Protein AF-A0A7C1NXL4-F1 (afdb_monomer_lite)

Radius of gyration: 17.6 Å; chains: 1; bounding box: 40×22×50 Å

pLDDT: mean 78.68, std 6.08, range [51.03, 86.81]

Organism: Thermofilum pendens (NCBI:txid2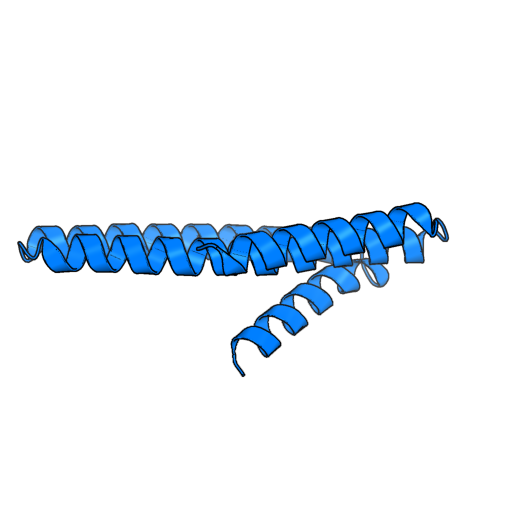269)

Foldseek 3Di:
DVLVVLLVVLLVQLLVCLVPVVSVVVVVVVLVVVVVVLVVVLVVQLVVCVVVVPPVSNVVSVVVVVLVVLSSVLSNLSNNLSNVVSVCVNVVNDDPVSVVVSVVVNVVSVVVNVVD

Secondary structure (DSSP, 8-state):
-HHHHHHHHHHHHHHHHHH-THHHHHHHHHHHHHHHHHHHHHHHHHHHHHHTT-HHHHHHHHHHHHHHHHHHHHHHHHHHHHHHHHHHHHTT---HHHHHHHHHHHHHHHHHHHT-

Sequence (116 aa):
MEEVVWVVLYALLGLAAFFAPWYVHYAKELLDVLDALSYALLLLNIFACVLSLETAGITEAIDTFLEDSFNGLAYYSIYLICANISRYLRLGRISLRKILAYFMLLYLVLLLRMYW

Structure (mmCIF, N/CA/C/O backbone):
data_AF-A0A7C1NXL4-F1
#
_entry.id   AF-A0A7C1NXL4-F1
#
loop_
_atom_site.group_PDB
_atom_site.id
_atom_site.type_symbol
_atom_site.label_atom_id
_atom_site.label_alt_id
_atom_site.label_comp_id
_atom_site.label_asym_id
_atom_site.label_entity_id
_atom_site.label_seq_id
_atom_site.pdbx_PDB_ins_code
_atom_site.Cartn_x
_atom_site.Cartn_y
_atom_site.Cartn_z
_atom_site.occupancy
_atom_site.B_iso_or_equiv
_atom_site.auth_seq_id
_atom_site.auth_comp_id
_atom_site.auth_asym_id
_atom_site.auth_atom_id
_atom_site.pdbx_PDB_model_num
ATOM 1 N N . MET A 1 1 ? 10.026 -8.906 10.235 1.00 55.66 1 MET A N 1
ATOM 2 C CA . MET A 1 1 ? 9.957 -9.814 9.061 1.00 55.66 1 MET A CA 1
ATOM 3 C C . MET A 1 1 ? 8.727 -9.525 8.216 1.00 55.66 1 MET A C 1
ATOM 5 O O . MET A 1 1 ? 8.869 -9.425 7.008 1.00 55.66 1 MET A O 1
ATOM 9 N N . GLU A 1 2 ? 7.563 -9.334 8.835 1.00 72.81 2 GLU A N 1
ATOM 10 C CA . GLU A 1 2 ? 6.292 -9.053 8.155 1.00 72.81 2 GLU A CA 1
ATOM 11 C C . GLU A 1 2 ? 6.313 -7.785 7.282 1.00 72.81 2 GLU A C 1
ATOM 13 O O . GLU A 1 2 ? 5.950 -7.849 6.112 1.00 72.81 2 GLU A O 1
ATOM 18 N N . GLU A 1 3 ? 6.874 -6.671 7.767 1.00 72.62 3 GLU A N 1
ATOM 19 C CA . GLU A 1 3 ? 7.006 -5.437 6.967 1.00 72.62 3 GLU A CA 1
ATOM 20 C C . GLU A 1 3 ? 7.789 -5.631 5.661 1.00 72.62 3 GLU A C 1
ATOM 22 O O . GLU A 1 3 ? 7.419 -5.112 4.612 1.00 72.62 3 GLU A O 1
ATOM 27 N N . VAL A 1 4 ? 8.873 -6.413 5.705 1.00 77.00 4 VAL A N 1
ATOM 28 C CA . VAL A 1 4 ? 9.705 -6.684 4.524 1.00 77.00 4 VAL A CA 1
ATOM 29 C C . VAL A 1 4 ? 8.909 -7.476 3.488 1.00 77.00 4 VAL A C 1
ATOM 31 O O . VAL A 1 4 ? 9.042 -7.223 2.293 1.00 77.00 4 VAL A O 1
ATOM 34 N N . VAL A 1 5 ? 8.049 -8.398 3.933 1.00 82.06 5 VAL A N 1
ATOM 35 C CA . VAL A 1 5 ? 7.164 -9.164 3.047 1.00 82.06 5 VAL A CA 1
ATOM 36 C C . VAL A 1 5 ? 6.177 -8.235 2.350 1.00 82.06 5 VAL A C 1
ATOM 38 O O . VAL A 1 5 ? 6.042 -8.318 1.131 1.00 82.06 5 VAL A O 1
ATOM 41 N N . TRP A 1 6 ? 5.552 -7.311 3.083 1.00 80.69 6 TRP A N 1
ATOM 42 C CA . TRP A 1 6 ? 4.631 -6.333 2.503 1.00 80.69 6 TRP A CA 1
ATOM 43 C C . TRP A 1 6 ? 5.329 -5.404 1.509 1.00 80.69 6 TRP A C 1
ATOM 45 O O . TRP A 1 6 ? 4.865 -5.260 0.381 1.00 80.69 6 TRP A O 1
ATOM 55 N N . VAL A 1 7 ? 6.500 -4.864 1.850 1.00 80.81 7 VAL A N 1
ATOM 56 C CA . VAL A 1 7 ? 7.303 -4.050 0.921 1.00 80.81 7 VAL A CA 1
ATOM 57 C C . VAL A 1 7 ? 7.601 -4.808 -0.374 1.00 80.81 7 VAL A C 1
ATOM 59 O O . VAL A 1 7 ? 7.411 -4.271 -1.467 1.00 80.81 7 VAL A O 1
ATOM 62 N N . VAL A 1 8 ? 8.045 -6.063 -0.265 1.00 82.50 8 VAL A N 1
ATOM 63 C CA . VAL A 1 8 ? 8.359 -6.903 -1.428 1.00 82.50 8 VAL A CA 1
ATOM 64 C C . VAL A 1 8 ? 7.100 -7.207 -2.241 1.00 82.50 8 VAL A C 1
ATOM 66 O O . VAL A 1 8 ? 7.137 -7.101 -3.465 1.00 82.50 8 VAL A O 1
ATOM 69 N N . LEU A 1 9 ? 5.975 -7.521 -1.594 1.00 85.69 9 LEU A N 1
ATOM 70 C CA . LEU A 1 9 ? 4.696 -7.780 -2.257 1.00 85.69 9 LEU A CA 1
ATOM 71 C C . LEU A 1 9 ? 4.227 -6.562 -3.071 1.00 85.69 9 LEU A C 1
ATOM 73 O O . LEU A 1 9 ? 3.952 -6.688 -4.265 1.00 85.69 9 LEU A O 1
ATOM 77 N N . TYR A 1 10 ? 4.188 -5.375 -2.458 1.00 84.00 10 TYR A N 1
ATOM 78 C CA . TYR A 1 10 ? 3.776 -4.135 -3.124 1.00 84.00 10 TYR A CA 1
ATOM 79 C C . TYR A 1 10 ? 4.738 -3.749 -4.258 1.00 84.00 10 TYR A C 1
ATOM 81 O O . TYR A 1 10 ? 4.297 -3.325 -5.332 1.00 84.00 10 TYR A O 1
ATOM 89 N N . ALA A 1 11 ? 6.045 -3.965 -4.081 1.00 82.94 11 ALA A N 1
ATOM 90 C CA . ALA A 1 11 ? 7.026 -3.771 -5.144 1.00 82.94 11 ALA A CA 1
ATOM 91 C C . ALA A 1 11 ? 6.783 -4.718 -6.332 1.00 82.94 11 ALA A C 1
ATOM 93 O O . ALA A 1 11 ? 6.790 -4.274 -7.482 1.00 82.94 11 ALA A O 1
ATOM 94 N N . LEU A 1 12 ? 6.517 -6.005 -6.078 1.00 84.19 12 LEU A N 1
ATOM 95 C CA . LEU A 1 12 ? 6.207 -6.990 -7.118 1.00 84.19 12 LEU A CA 1
ATOM 96 C C . LEU A 1 12 ? 4.907 -6.652 -7.860 1.00 84.19 12 LEU A C 1
ATOM 98 O O . LEU A 1 12 ? 4.889 -6.706 -9.090 1.00 84.19 12 LEU A O 1
ATOM 102 N N . LEU A 1 13 ? 3.857 -6.232 -7.146 1.00 84.50 13 LEU A N 1
ATOM 103 C CA . LEU A 1 13 ? 2.606 -5.762 -7.753 1.00 84.50 13 LEU A CA 1
ATOM 104 C C . LEU A 1 13 ? 2.843 -4.557 -8.674 1.00 84.50 13 LEU A C 1
ATOM 106 O O . LEU A 1 13 ? 2.300 -4.501 -9.776 1.00 84.50 13 LEU A O 1
ATOM 110 N N . GLY A 1 14 ? 3.706 -3.618 -8.275 1.00 81.88 14 GLY A N 1
ATOM 111 C CA . GLY A 1 14 ? 4.061 -2.476 -9.117 1.00 81.88 14 GLY A CA 1
ATOM 112 C C . GLY A 1 14 ? 4.902 -2.890 -10.330 1.00 81.88 14 GLY A C 1
ATOM 113 O O . GLY A 1 14 ? 4.682 -2.442 -11.458 1.00 81.88 14 GLY A O 1
ATOM 114 N N . LEU A 1 15 ? 5.852 -3.806 -10.146 1.00 82.62 15 LEU A N 1
ATOM 115 C CA . LEU A 1 15 ? 6.673 -4.320 -11.242 1.00 82.62 15 LEU A CA 1
ATOM 116 C C . LEU A 1 15 ? 5.871 -5.172 -12.238 1.00 82.62 15 LEU A C 1
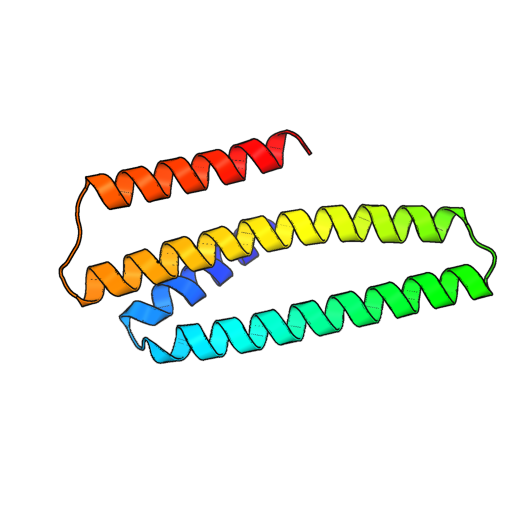ATOM 118 O O . LEU A 1 15 ? 6.245 -5.228 -13.411 1.00 82.62 15 LEU A O 1
ATOM 122 N N . ALA A 1 16 ? 4.736 -5.749 -11.829 1.00 81.31 16 ALA A N 1
ATOM 123 C CA . ALA A 1 16 ? 3.853 -6.522 -12.702 1.00 81.31 16 ALA A CA 1
ATOM 124 C C . ALA A 1 16 ? 3.370 -5.733 -13.938 1.00 81.31 16 ALA A C 1
ATOM 126 O O . ALA A 1 16 ? 3.160 -6.335 -14.995 1.00 81.31 16 ALA A O 1
ATOM 127 N N . ALA A 1 17 ? 3.301 -4.391 -13.868 1.00 71.25 17 ALA A N 1
ATOM 128 C CA . ALA A 1 17 ? 2.976 -3.539 -15.022 1.00 71.25 17 ALA A CA 1
ATOM 129 C C . ALA A 1 17 ? 3.919 -3.731 -16.216 1.00 71.25 17 ALA A C 1
ATOM 131 O O . ALA A 1 17 ? 3.537 -3.492 -17.369 1.00 71.25 17 ALA A O 1
ATOM 132 N N . PHE A 1 18 ? 5.164 -4.133 -15.940 1.00 75.69 18 PHE A N 1
ATOM 133 C CA . PHE A 1 18 ? 6.156 -4.405 -16.969 1.00 75.69 18 PHE A CA 1
ATOM 134 C C . PHE A 1 18 ? 5.646 -5.505 -17.901 1.00 75.69 18 PHE A C 1
ATOM 136 O O . PHE A 1 18 ? 5.599 -5.317 -19.117 1.00 75.69 18 PHE A O 1
ATOM 143 N N . PHE A 1 19 ? 5.175 -6.609 -17.318 1.00 79.06 19 PHE A N 1
ATOM 144 C CA . PHE A 1 19 ? 4.676 -7.771 -18.045 1.00 79.06 19 PHE A CA 1
ATOM 145 C C . PHE A 1 19 ? 3.277 -7.515 -18.616 1.00 79.06 19 PHE A C 1
ATOM 147 O O . PHE A 1 19 ? 3.051 -7.673 -19.816 1.00 79.06 19 PHE A O 1
ATOM 154 N N . ALA A 1 20 ? 2.348 -7.018 -17.799 1.00 80.12 20 ALA A N 1
ATOM 155 C CA . ALA A 1 20 ? 0.987 -6.712 -18.228 1.00 80.12 20 ALA A CA 1
ATOM 156 C C . ALA A 1 20 ? 0.485 -5.434 -17.534 1.00 80.12 20 ALA A C 1
ATOM 158 O O . ALA A 1 20 ? 0.287 -5.428 -16.322 1.00 80.12 20 ALA A O 1
ATOM 159 N N . PRO A 1 21 ? 0.246 -4.339 -18.281 1.00 75.50 21 PRO A N 1
ATOM 160 C CA . PRO A 1 21 ? -0.035 -3.039 -17.679 1.00 75.50 21 PRO A CA 1
ATOM 161 C C . PRO A 1 21 ? -1.440 -2.985 -17.066 1.00 75.50 21 PRO A C 1
ATOM 163 O O . PRO A 1 21 ? -1.676 -2.226 -16.134 1.00 75.50 21 PRO A O 1
ATOM 166 N N . TRP A 1 22 ? -2.351 -3.839 -17.536 1.00 78.81 22 TRP A N 1
ATOM 167 C CA . TRP A 1 22 ? -3.698 -4.008 -16.994 1.00 78.81 22 TRP A CA 1
ATOM 168 C C . TRP A 1 22 ? -3.681 -4.531 -15.552 1.00 78.81 22 TRP A C 1
ATOM 170 O O . TRP A 1 22 ? -4.559 -4.175 -14.775 1.00 78.81 22 TRP A O 1
ATOM 180 N N . TYR A 1 23 ? -2.666 -5.314 -15.158 1.00 76.62 23 TYR A N 1
ATOM 181 C CA . TYR A 1 23 ? -2.576 -5.852 -13.796 1.00 76.62 23 TYR A CA 1
ATOM 182 C C . TYR A 1 23 ? -2.361 -4.783 -12.728 1.00 76.62 23 TYR A C 1
ATOM 184 O O . TYR A 1 23 ? -2.738 -5.009 -11.589 1.00 76.62 23 TYR A O 1
ATOM 192 N N . VAL A 1 24 ? -1.841 -3.606 -13.082 1.00 75.81 24 VAL A N 1
ATOM 193 C CA . VAL A 1 24 ? -1.781 -2.458 -12.158 1.00 75.81 24 VAL A CA 1
ATOM 194 C C . VAL A 1 24 ? -3.183 -1.959 -11.828 1.00 75.81 24 VAL A C 1
ATOM 196 O O . VAL A 1 24 ? -3.466 -1.606 -10.690 1.00 75.81 24 VAL A O 1
ATOM 199 N N . HIS A 1 25 ? -4.090 -1.950 -12.804 1.00 79.25 25 HIS A N 1
ATOM 200 C CA . HIS A 1 25 ? -5.467 -1.534 -12.557 1.00 79.25 25 HIS A CA 1
ATOM 201 C C . HIS A 1 25 ? -6.196 -2.549 -11.674 1.00 79.25 25 HIS A C 1
ATOM 203 O O . HIS A 1 25 ? -6.781 -2.149 -10.676 1.00 79.25 25 HIS A O 1
ATOM 209 N N . TYR A 1 26 ? -6.045 -3.846 -11.953 1.00 80.44 26 TYR A N 1
ATOM 210 C CA . TYR A 1 26 ? -6.602 -4.901 -11.101 1.00 80.44 26 TYR A CA 1
ATOM 211 C C . TYR A 1 26 ? -6.008 -4.914 -9.688 1.00 80.44 26 TYR A C 1
ATOM 213 O O . TYR A 1 26 ? -6.741 -5.056 -8.715 1.00 80.44 26 TYR A O 1
ATOM 221 N N . ALA A 1 27 ? -4.688 -4.748 -9.559 1.00 78.88 27 ALA A N 1
ATOM 222 C CA . ALA A 1 27 ? -4.029 -4.672 -8.258 1.00 78.88 27 ALA A CA 1
ATOM 223 C C . ALA A 1 27 ? -4.523 -3.461 -7.464 1.00 78.88 27 ALA A C 1
ATOM 225 O O . ALA A 1 27 ? -4.796 -3.587 -6.278 1.00 78.88 27 ALA A O 1
ATOM 226 N N . LYS A 1 28 ? -4.693 -2.308 -8.122 1.00 81.44 28 LYS A N 1
ATOM 227 C CA . LYS A 1 28 ? -5.269 -1.123 -7.489 1.00 81.44 28 LYS A CA 1
ATOM 228 C C . LYS A 1 28 ? -6.707 -1.372 -7.027 1.00 81.44 28 LYS A C 1
ATOM 230 O O . LYS A 1 28 ? -7.005 -1.092 -5.879 1.00 81.44 28 LYS A O 1
ATOM 235 N N . GLU A 1 29 ? -7.572 -1.909 -7.885 1.00 84.81 29 GLU A N 1
ATOM 236 C CA . GLU A 1 29 ? -8.966 -2.201 -7.519 1.00 84.81 29 GLU A CA 1
ATOM 2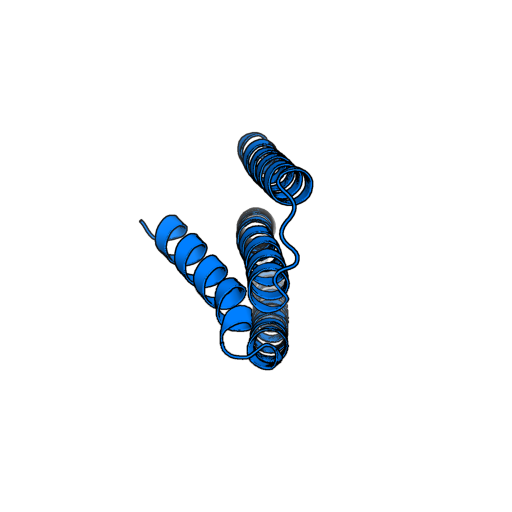37 C C . GLU A 1 29 ? -9.052 -3.158 -6.325 1.00 84.81 29 GLU A C 1
ATOM 239 O O . GLU A 1 29 ? -9.857 -2.948 -5.423 1.00 84.81 29 GLU A O 1
ATOM 244 N N . LEU A 1 30 ? -8.193 -4.181 -6.284 1.00 83.44 30 LEU A N 1
ATOM 245 C CA . LEU A 1 30 ? -8.115 -5.093 -5.147 1.00 83.44 30 LEU A CA 1
ATOM 246 C C . LEU A 1 30 ? -7.687 -4.368 -3.863 1.00 83.44 30 LEU A C 1
ATOM 248 O O . LEU A 1 30 ? -8.290 -4.593 -2.818 1.00 83.44 30 LEU A O 1
ATOM 252 N N . LEU A 1 31 ? -6.669 -3.506 -3.940 1.00 81.94 31 LEU A N 1
ATOM 253 C CA . LEU A 1 31 ? -6.206 -2.705 -2.804 1.00 81.94 31 LEU A CA 1
ATOM 254 C C . LEU A 1 31 ? -7.298 -1.742 -2.312 1.00 81.94 31 LEU A C 1
ATOM 256 O O . LEU A 1 31 ? -7.562 -1.703 -1.117 1.00 81.94 31 LEU A O 1
ATOM 260 N N . ASP A 1 32 ? -8.007 -1.069 -3.222 1.00 82.88 32 ASP A N 1
ATOM 261 C CA . ASP A 1 32 ? -9.119 -0.169 -2.890 1.00 82.88 32 ASP A CA 1
ATOM 262 C C . ASP A 1 32 ? -10.262 -0.928 -2.167 1.00 82.88 32 ASP A C 1
ATOM 264 O O . ASP A 1 32 ? -10.884 -0.405 -1.239 1.00 82.88 32 ASP A O 1
ATOM 268 N N . VAL A 1 33 ? -10.536 -2.183 -2.553 1.00 85.81 33 VAL A N 1
ATOM 269 C CA . VAL A 1 33 ? -11.526 -3.046 -1.876 1.00 85.81 33 VAL A CA 1
ATOM 270 C C . VAL A 1 33 ? -11.055 -3.466 -0.483 1.00 85.81 33 VAL A C 1
ATOM 272 O O . VAL A 1 33 ? -11.859 -3.485 0.452 1.00 85.81 33 VAL A O 1
ATOM 275 N N . LEU A 1 34 ? -9.772 -3.804 -0.329 1.00 82.69 34 LEU A N 1
ATOM 276 C CA . LEU A 1 34 ? -9.194 -4.153 0.971 1.00 82.69 34 LEU A CA 1
ATOM 277 C C . LEU A 1 34 ? -9.218 -2.958 1.932 1.00 82.69 34 LEU A C 1
ATOM 279 O O . LEU A 1 34 ? -9.592 -3.130 3.091 1.00 82.69 34 LEU A O 1
ATOM 283 N N . ASP A 1 35 ? -8.922 -1.751 1.450 1.00 81.75 35 ASP A N 1
ATOM 284 C CA . ASP A 1 35 ? -9.013 -0.518 2.241 1.00 81.75 35 ASP A CA 1
ATOM 285 C C . ASP A 1 35 ? -10.453 -0.246 2.701 1.00 81.75 35 ASP A C 1
ATOM 287 O O . ASP A 1 35 ? -10.698 0.053 3.874 1.00 81.75 35 ASP A O 1
ATOM 291 N N . ALA A 1 36 ? -11.434 -0.414 1.807 1.00 81.31 36 ALA A N 1
ATOM 292 C CA . ALA A 1 36 ? -12.846 -0.258 2.151 1.00 81.31 36 ALA A CA 1
ATOM 293 C C . ALA A 1 36 ? -13.308 -1.274 3.213 1.00 81.31 36 ALA A C 1
ATOM 295 O O . ALA A 1 36 ? -14.074 -0.923 4.115 1.00 81.31 36 ALA A O 1
ATOM 296 N N . LEU A 1 37 ? -12.829 -2.521 3.133 1.00 83.75 37 LEU A N 1
ATOM 297 C CA . LEU A 1 37 ? -13.115 -3.555 4.127 1.00 83.75 37 LEU A CA 1
ATOM 298 C C . LEU A 1 37 ? -12.501 -3.209 5.491 1.00 83.75 37 LEU A C 1
ATOM 300 O O . LEU A 1 37 ? -13.195 -3.300 6.503 1.00 83.75 37 LEU A O 1
ATOM 304 N N . SER A 1 38 ? -11.241 -2.773 5.523 1.00 81.31 38 SER A N 1
ATOM 305 C CA . SER A 1 38 ? -10.556 -2.353 6.754 1.00 81.31 38 SER A CA 1
ATOM 306 C C . SER A 1 38 ? -11.279 -1.191 7.439 1.00 81.31 38 SER A C 1
ATOM 308 O O . SER A 1 38 ? -11.501 -1.224 8.649 1.00 81.31 38 SER A O 1
ATOM 310 N N . TYR A 1 39 ? -11.738 -0.200 6.667 1.00 81.38 39 TYR A N 1
ATOM 311 C CA . TYR A 1 39 ? -12.539 0.908 7.193 1.00 81.38 39 TYR A CA 1
ATOM 312 C C . TYR A 1 39 ? -13.882 0.440 7.777 1.00 81.38 39 TYR A C 1
ATOM 314 O O . TYR A 1 39 ? -14.289 0.879 8.855 1.00 81.38 39 TYR A O 1
ATOM 322 N N . ALA A 1 40 ? -14.568 -0.489 7.103 1.00 83.81 40 ALA A N 1
ATOM 323 C CA . ALA A 1 40 ? -15.815 -1.058 7.607 1.00 83.81 40 ALA A CA 1
ATOM 324 C C . ALA A 1 40 ? -15.610 -1.832 8.923 1.00 83.81 40 ALA A C 1
ATOM 326 O O . ALA A 1 40 ? -16.426 -1.713 9.839 1.00 83.81 40 ALA A O 1
ATOM 327 N N . LEU A 1 41 ? -14.512 -2.587 9.039 1.00 85.06 41 LEU A N 1
ATOM 328 C CA . LEU A 1 41 ? -14.152 -3.310 10.261 1.00 85.06 41 LEU A CA 1
ATOM 329 C C . LEU A 1 41 ? -13.826 -2.360 11.418 1.00 85.06 41 LEU A C 1
ATOM 331 O O . LEU A 1 41 ? -14.283 -2.604 12.534 1.00 85.06 41 LEU A O 1
ATOM 335 N N . LEU A 1 42 ? -13.115 -1.256 11.160 1.00 83.56 42 LEU A N 1
ATOM 336 C CA . LEU A 1 42 ? -12.871 -0.217 12.164 1.00 83.56 42 LEU A CA 1
ATOM 337 C C . LEU A 1 42 ? -14.183 0.352 12.706 1.00 83.56 42 LEU A C 1
ATOM 339 O O . LEU A 1 42 ? -14.371 0.416 13.919 1.00 83.56 42 LEU A O 1
ATOM 343 N N . LEU A 1 43 ? -15.099 0.753 11.818 1.00 84.50 43 LEU A N 1
ATOM 344 C CA . LEU A 1 43 ? -16.399 1.293 12.222 1.00 84.50 43 LEU A CA 1
ATOM 345 C C . LEU A 1 43 ? -17.181 0.295 13.079 1.00 84.50 43 LEU A C 1
ATOM 347 O O . LEU A 1 43 ? -17.810 0.686 14.061 1.00 84.50 43 LEU A O 1
ATOM 351 N N . LEU A 1 44 ? -17.116 -0.991 12.730 1.00 86.81 44 LEU A N 1
ATOM 352 C CA . LEU A 1 44 ? -17.760 -2.057 13.487 1.00 86.81 44 LEU A CA 1
ATOM 353 C C . LEU A 1 44 ? -17.114 -2.243 14.868 1.00 86.81 44 LEU A C 1
ATOM 355 O O . LEU A 1 44 ? -17.836 -2.409 15.849 1.00 86.81 44 LEU A O 1
ATOM 359 N N . ASN A 1 45 ? -15.784 -2.151 14.962 1.00 83.19 45 ASN A N 1
ATOM 360 C CA . ASN A 1 45 ? -15.058 -2.222 16.230 1.00 83.19 45 ASN A CA 1
ATOM 361 C C . ASN A 1 45 ? -15.386 -1.024 17.138 1.00 83.19 45 ASN A C 1
ATOM 363 O O . ASN A 1 45 ? -15.774 -1.207 18.287 1.00 83.19 45 ASN A O 1
ATOM 367 N N . ILE A 1 46 ? -15.363 0.199 16.596 1.00 82.94 46 ILE A N 1
ATOM 368 C CA . ILE A 1 46 ? -15.773 1.408 17.328 1.00 82.94 46 ILE A CA 1
ATOM 369 C C . ILE A 1 46 ? -17.218 1.270 17.816 1.00 82.94 46 ILE A C 1
ATOM 371 O O . ILE A 1 46 ? -17.512 1.574 18.969 1.00 82.94 46 ILE A O 1
ATOM 375 N N . PHE A 1 47 ? -18.125 0.779 16.967 1.00 84.31 47 PHE A N 1
ATOM 376 C CA . PHE A 1 47 ? -19.516 0.551 17.353 1.00 84.31 47 PHE A CA 1
ATOM 377 C C . PHE A 1 47 ? -19.642 -0.469 18.495 1.00 84.31 47 PHE A C 1
ATOM 379 O O . PHE A 1 47 ? -20.403 -0.240 19.435 1.00 84.31 47 PHE A O 1
ATOM 386 N N . ALA A 1 48 ? -18.869 -1.558 18.458 1.00 84.69 48 ALA A N 1
ATOM 387 C CA . ALA A 1 48 ? -18.822 -2.539 19.537 1.00 84.69 48 ALA A CA 1
ATOM 388 C C . ALA A 1 48 ? -18.302 -1.928 20.852 1.00 84.69 48 ALA A C 1
ATOM 390 O O . ALA A 1 48 ? -18.939 -2.114 21.888 1.00 84.69 48 ALA A O 1
ATOM 391 N N . CYS A 1 49 ? -17.228 -1.132 20.807 1.00 83.25 49 CYS A N 1
ATOM 392 C CA . CYS A 1 49 ? -16.695 -0.428 21.979 1.00 83.25 49 CYS A CA 1
ATOM 393 C C . CYS A 1 49 ? -17.684 0.602 22.558 1.00 83.25 49 CYS A C 1
ATOM 395 O O . CYS A 1 49 ? -17.782 0.775 23.773 1.00 83.25 49 CYS A O 1
ATOM 397 N N . VAL A 1 50 ? -18.457 1.281 21.702 1.00 83.62 50 VAL A N 1
ATOM 398 C CA . VAL A 1 50 ? -19.524 2.196 22.145 1.00 83.62 50 VAL A CA 1
ATOM 399 C C . VAL A 1 50 ? -20.626 1.428 22.877 1.00 83.62 50 VAL A C 1
ATOM 401 O O . VAL A 1 50 ? -21.104 1.891 23.913 1.00 83.62 50 VAL A O 1
ATOM 404 N N . LEU A 1 51 ? -21.007 0.245 22.382 1.00 86.31 51 LEU A N 1
ATOM 405 C CA . LEU A 1 51 ? -21.983 -0.620 23.052 1.00 86.31 51 LEU A CA 1
ATOM 406 C C . LEU A 1 51 ? -21.465 -1.179 24.386 1.00 86.31 51 LEU A C 1
ATOM 408 O O . LEU A 1 51 ? -22.271 -1.372 25.296 1.00 86.31 51 LEU A O 1
ATOM 412 N N . SER A 1 52 ? -20.154 -1.411 24.526 1.00 85.00 52 SER A N 1
ATOM 413 C CA . SER A 1 52 ? -19.536 -1.858 25.784 1.00 85.00 52 SER A CA 1
ATOM 414 C C . SER A 1 52 ? -19.226 -0.723 26.773 1.00 85.00 52 SER A C 1
ATOM 416 O O . SER A 1 52 ? -18.819 -1.009 27.896 1.00 85.00 52 SER A O 1
ATOM 418 N N . LEU A 1 53 ? -19.469 0.549 26.410 1.00 82.56 53 LEU A N 1
ATOM 419 C CA . LEU A 1 53 ? -19.121 1.752 27.192 1.00 82.56 53 LEU A CA 1
ATOM 420 C C . LEU A 1 53 ? -17.612 1.883 27.495 1.00 82.56 53 LEU A C 1
ATOM 422 O O . LEU A 1 53 ? -17.214 2.590 28.425 1.00 82.56 53 LEU A O 1
ATOM 426 N N . GLU A 1 54 ? -16.756 1.246 26.696 1.00 79.19 54 GLU A N 1
ATOM 427 C CA . GLU A 1 54 ? -15.302 1.234 26.881 1.00 79.19 54 GLU A CA 1
ATOM 428 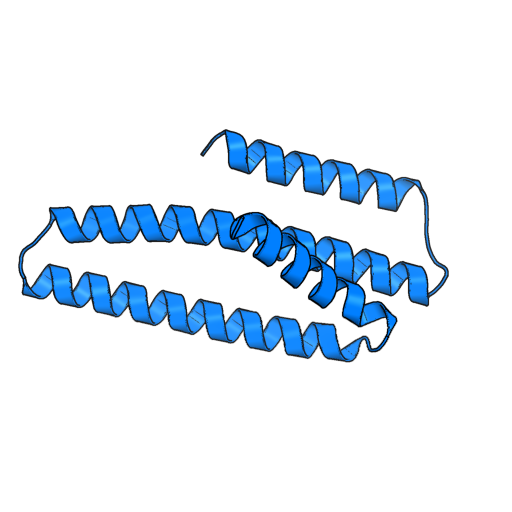C C . GLU A 1 54 ? -14.640 2.356 26.075 1.00 79.19 54 GLU A C 1
ATOM 430 O O . GLU A 1 54 ? -14.139 2.167 24.967 1.00 79.19 54 GLU A O 1
ATOM 435 N N . THR A 1 55 ? -14.605 3.559 26.649 1.00 74.38 55 THR A N 1
ATOM 436 C CA . THR A 1 55 ? -14.019 4.741 25.994 1.00 74.38 55 THR A CA 1
ATOM 437 C C . THR A 1 55 ? -12.523 4.605 25.698 1.00 74.38 55 THR A C 1
ATOM 439 O O . THR A 1 55 ? -12.069 5.129 24.684 1.00 74.38 55 THR A O 1
ATOM 442 N N . ALA A 1 56 ? -11.771 3.870 26.524 1.00 78.69 56 ALA A N 1
ATOM 443 C CA . ALA A 1 56 ? -10.351 3.593 26.288 1.00 78.69 56 ALA A CA 1
ATOM 444 C C . ALA A 1 56 ? -10.117 2.683 25.065 1.00 78.69 56 ALA A C 1
ATOM 446 O O . ALA A 1 56 ? -9.160 2.891 24.320 1.00 78.69 56 ALA A O 1
ATOM 447 N N . GLY A 1 57 ? -11.025 1.732 24.811 1.00 75.88 57 GLY A N 1
ATOM 448 C CA . GLY A 1 57 ? -10.953 0.847 23.644 1.00 75.88 57 GLY A CA 1
ATOM 449 C C . GLY A 1 57 ? -11.207 1.581 22.325 1.00 75.88 57 GLY A C 1
ATOM 450 O O . GLY A 1 57 ? -10.627 1.233 21.302 1.00 75.88 57 GLY A O 1
ATOM 451 N N . ILE A 1 58 ? -12.008 2.655 22.350 1.00 75.81 58 ILE A N 1
ATOM 452 C CA . ILE A 1 58 ? -12.243 3.506 21.173 1.00 75.81 58 ILE A CA 1
ATOM 453 C C . ILE A 1 58 ? -10.961 4.247 20.777 1.00 75.81 58 ILE A C 1
ATOM 455 O O . ILE A 1 58 ? -10.622 4.285 19.598 1.00 75.81 58 ILE A O 1
ATOM 459 N N . THR A 1 59 ? -10.252 4.839 21.743 1.00 80.44 59 THR A N 1
ATOM 460 C CA . THR A 1 59 ? -8.998 5.559 21.470 1.00 80.44 59 THR A CA 1
ATOM 461 C C . THR A 1 59 ? -7.907 4.626 20.959 1.00 80.44 59 THR A C 1
ATOM 463 O O . THR A 1 59 ? -7.286 4.938 19.951 1.00 80.44 59 THR A O 1
ATOM 466 N N . GLU A 1 60 ? -7.745 3.449 21.570 1.00 82.81 60 GLU A N 1
ATOM 467 C CA . GLU A 1 60 ? -6.757 2.455 21.131 1.00 82.81 60 GLU A CA 1
ATOM 468 C C . GLU A 1 60 ? -7.050 1.954 19.708 1.00 82.81 60 GLU A C 1
ATOM 470 O O . GLU A 1 60 ? -6.156 1.926 18.867 1.00 82.81 60 GLU A O 1
ATOM 475 N N . ALA A 1 61 ? -8.318 1.666 19.387 1.00 78.12 61 ALA A N 1
ATOM 476 C CA . ALA A 1 61 ? -8.711 1.261 18.038 1.00 78.12 61 ALA A CA 1
ATOM 477 C C . ALA A 1 61 ? -8.428 2.343 16.979 1.00 78.12 61 ALA A C 1
ATOM 479 O O . ALA A 1 61 ? -8.057 2.017 15.850 1.00 78.12 61 ALA A O 1
ATOM 480 N N . ILE A 1 62 ? -8.606 3.622 17.326 1.00 78.56 62 ILE A N 1
ATOM 481 C CA . ILE A 1 62 ? -8.294 4.745 16.431 1.00 78.56 62 ILE A CA 1
ATOM 482 C C . ILE A 1 62 ? -6.781 4.878 16.239 1.00 78.56 62 ILE A C 1
ATOM 484 O O . ILE A 1 62 ? -6.338 5.017 15.100 1.00 78.56 62 ILE A O 1
ATOM 488 N N . ASP A 1 63 ? -5.998 4.813 17.316 1.00 82.38 63 ASP A N 1
ATOM 489 C CA . ASP A 1 63 ? -4.542 4.964 17.257 1.00 82.38 63 ASP A CA 1
ATOM 490 C C . ASP A 1 63 ? -3.900 3.836 16.437 1.00 82.38 63 ASP A C 1
ATOM 492 O O . ASP A 1 63 ? -3.122 4.110 15.521 1.00 82.38 63 ASP A O 1
ATOM 496 N N . THR A 1 64 ? -4.305 2.580 16.667 1.00 82.75 64 THR A N 1
ATOM 497 C CA . THR A 1 64 ? -3.844 1.435 15.862 1.00 82.75 64 THR A CA 1
ATOM 498 C C . THR A 1 64 ? -4.227 1.592 14.392 1.00 82.75 64 THR A C 1
ATOM 500 O O . THR A 1 64 ? -3.407 1.363 13.507 1.00 82.75 64 THR A O 1
ATOM 503 N N . PHE A 1 65 ? -5.451 2.044 14.102 1.00 80.69 65 PHE A N 1
ATOM 504 C CA . PHE A 1 65 ? -5.875 2.255 12.720 1.00 80.69 65 PHE A CA 1
ATOM 505 C C . PHE A 1 65 ? -5.077 3.354 12.017 1.00 80.69 65 PHE A C 1
ATOM 507 O O . PHE A 1 65 ? -4.780 3.230 10.827 1.00 80.69 65 PHE A O 1
ATOM 514 N N . LEU A 1 66 ? -4.740 4.436 12.722 1.00 79.75 66 LEU A N 1
ATOM 515 C CA . LEU A 1 66 ? -3.899 5.497 12.177 1.00 79.75 66 LEU A CA 1
ATOM 516 C C . LEU A 1 66 ? -2.503 4.963 11.849 1.00 79.75 66 LEU A C 1
ATOM 518 O O . LEU A 1 66 ? -2.032 5.178 10.731 1.00 79.75 66 LEU A O 1
ATOM 522 N N . GLU A 1 67 ? -1.880 4.230 12.771 1.00 82.25 67 GLU A N 1
AT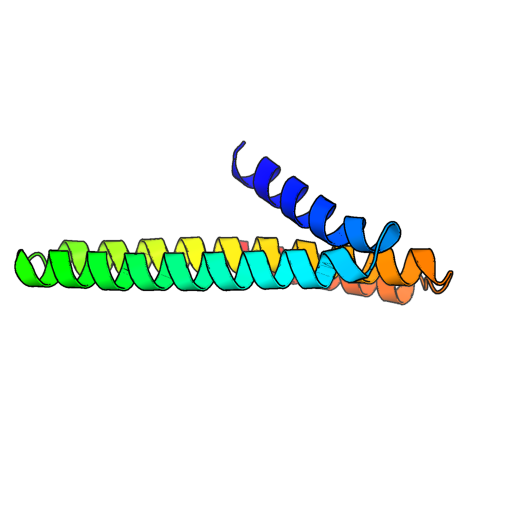OM 523 C CA . GLU A 1 67 ? -0.566 3.611 12.564 1.00 82.25 67 GLU A CA 1
ATOM 524 C C . GLU A 1 67 ? -0.576 2.646 11.363 1.00 82.25 67 GLU A C 1
ATOM 526 O O . GLU A 1 67 ? 0.249 2.765 10.449 1.00 82.25 67 GLU A O 1
ATOM 531 N N . ASP A 1 68 ? -1.568 1.757 11.295 1.00 80.62 68 ASP A N 1
ATOM 532 C CA . ASP A 1 68 ? -1.735 0.811 10.189 1.00 80.62 68 ASP A CA 1
ATOM 533 C C . ASP A 1 68 ? -2.000 1.521 8.855 1.00 80.62 68 ASP A C 1
ATOM 535 O O . ASP A 1 68 ? -1.460 1.126 7.818 1.00 80.62 68 ASP A O 1
ATOM 539 N N . SER A 1 69 ? -2.766 2.615 8.867 1.00 78.00 69 SER A N 1
ATOM 540 C CA . SER A 1 69 ? -3.038 3.428 7.675 1.00 78.00 69 SER A CA 1
ATOM 541 C C . SER A 1 69 ? -1.780 4.124 7.156 1.00 78.00 69 SER A C 1
ATOM 543 O O . SER A 1 69 ? -1.546 4.161 5.944 1.00 78.00 69 SER A O 1
ATOM 545 N N . PHE A 1 70 ? -0.935 4.655 8.046 1.00 80.00 70 PHE A N 1
ATOM 546 C CA . PHE A 1 70 ? 0.350 5.242 7.660 1.00 80.00 70 PHE A CA 1
ATOM 547 C C . PHE A 1 70 ? 1.293 4.189 7.074 1.00 80.00 70 PHE A C 1
ATOM 549 O O . PHE A 1 70 ? 1.918 4.428 6.033 1.00 80.00 70 PHE A O 1
ATOM 556 N N . ASN A 1 71 ? 1.353 3.005 7.688 1.00 81.31 71 ASN A N 1
ATOM 557 C CA . ASN A 1 71 ? 2.120 1.877 7.169 1.00 81.31 71 ASN A CA 1
ATOM 558 C C . ASN A 1 71 ? 1.602 1.438 5.784 1.00 81.31 71 ASN A C 1
ATOM 560 O O . ASN A 1 71 ? 2.391 1.305 4.843 1.00 81.31 71 ASN A O 1
ATOM 564 N N . GLY A 1 72 ? 0.284 1.308 5.615 1.00 79.94 72 GLY A N 1
ATOM 565 C CA . GLY A 1 72 ? -0.360 0.998 4.336 1.00 79.94 72 GLY A CA 1
ATOM 566 C C . GLY A 1 72 ? -0.040 2.021 3.242 1.00 79.94 72 GLY A C 1
ATOM 567 O O . GLY A 1 72 ? 0.351 1.649 2.133 1.00 79.94 72 GLY A O 1
ATOM 568 N N . LEU A 1 73 ? -0.093 3.317 3.563 1.00 80.94 73 LEU A N 1
ATOM 569 C CA . LEU A 1 73 ? 0.251 4.400 2.638 1.00 80.94 73 LEU A CA 1
ATOM 570 C C . LEU A 1 73 ? 1.725 4.358 2.209 1.00 80.94 73 LEU A C 1
ATOM 572 O O . LEU A 1 73 ? 2.046 4.593 1.034 1.00 80.94 73 LEU A O 1
ATOM 576 N N . ALA A 1 74 ? 2.632 4.024 3.130 1.00 80.94 74 ALA A N 1
ATOM 577 C CA . ALA A 1 74 ? 4.040 3.828 2.808 1.00 80.94 74 ALA A CA 1
ATOM 578 C C . ALA A 1 74 ? 4.228 2.663 1.820 1.00 80.94 74 ALA A C 1
ATOM 580 O O . ALA A 1 74 ? 4.903 2.829 0.800 1.00 80.94 74 ALA A O 1
ATOM 581 N N . TYR A 1 75 ? 3.578 1.517 2.050 1.00 82.75 75 TYR A N 1
ATOM 582 C CA . TYR A 1 75 ? 3.642 0.368 1.138 1.00 82.75 75 TYR A CA 1
ATOM 583 C C . TYR A 1 75 ? 3.016 0.666 -0.231 1.00 82.75 75 TYR A C 1
ATOM 585 O O . TYR A 1 75 ? 3.602 0.353 -1.273 1.00 82.75 75 TYR A O 1
ATOM 593 N N . TYR A 1 76 ? 1.880 1.361 -0.263 1.00 82.75 76 TYR A N 1
ATOM 594 C CA . TYR A 1 76 ? 1.240 1.781 -1.508 1.00 82.75 76 TYR A CA 1
ATOM 595 C C . TYR A 1 76 ? 2.112 2.745 -2.328 1.00 82.75 76 TYR A C 1
ATOM 597 O O . TYR A 1 76 ? 2.173 2.663 -3.558 1.00 82.75 76 TYR A O 1
ATOM 605 N N . SER A 1 77 ? 2.874 3.615 -1.662 1.00 81.25 77 SER A N 1
ATOM 606 C CA . SER A 1 77 ? 3.833 4.504 -2.328 1.00 81.25 77 SER A CA 1
ATOM 607 C C . SER A 1 77 ? 4.938 3.719 -3.044 1.00 81.25 77 SER A C 1
ATOM 609 O O . SER A 1 77 ? 5.303 4.053 -4.174 1.00 81.25 77 SER A O 1
ATOM 611 N N . ILE A 1 78 ? 5.425 2.632 -2.435 1.00 84.69 78 ILE A N 1
ATOM 612 C CA . ILE A 1 78 ? 6.397 1.718 -3.055 1.00 84.69 78 ILE A CA 1
ATOM 613 C C . ILE A 1 78 ? 5.795 1.084 -4.311 1.00 84.69 78 ILE A C 1
ATOM 615 O O . ILE A 1 78 ? 6.426 1.093 -5.372 1.00 84.69 78 ILE A O 1
ATOM 619 N N . TYR A 1 79 ? 4.550 0.613 -4.224 1.00 85.81 79 TYR A N 1
ATOM 620 C CA . TYR A 1 79 ? 3.816 0.095 -5.375 1.00 85.81 79 TYR A CA 1
ATOM 621 C C . TYR A 1 79 ? 3.731 1.111 -6.523 1.00 85.81 79 TYR A C 1
ATOM 623 O O . TYR A 1 79 ? 4.084 0.778 -7.656 1.00 85.81 79 TYR A O 1
ATOM 631 N N . LEU A 1 80 ? 3.342 2.364 -6.254 1.00 83.62 80 LEU A N 1
ATOM 632 C CA . LEU A 1 80 ? 3.229 3.412 -7.279 1.00 83.62 80 LEU A CA 1
ATOM 633 C C . LEU A 1 80 ? 4.573 3.756 -7.937 1.00 83.62 80 LEU A C 1
ATOM 635 O O . LEU A 1 80 ? 4.630 4.029 -9.144 1.00 83.62 80 LEU A O 1
ATOM 639 N N . ILE A 1 81 ? 5.658 3.747 -7.160 1.00 83.62 81 ILE A N 1
ATOM 640 C CA . ILE A 1 81 ? 7.018 3.944 -7.670 1.00 83.62 81 ILE A CA 1
ATOM 641 C C . ILE A 1 81 ? 7.377 2.799 -8.621 1.00 83.62 81 ILE A C 1
ATOM 643 O O . ILE A 1 81 ? 7.748 3.044 -9.773 1.00 83.62 81 ILE A O 1
ATOM 647 N N . CYS A 1 82 ? 7.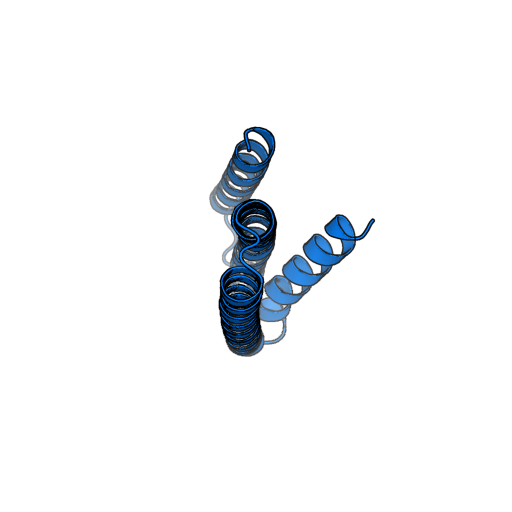197 1.553 -8.183 1.00 83.62 82 CYS A N 1
ATOM 648 C CA . CYS A 1 82 ? 7.476 0.365 -8.982 1.00 83.62 82 CYS A CA 1
ATOM 649 C C . CYS A 1 82 ? 6.608 0.289 -10.251 1.00 83.62 82 CYS A C 1
ATOM 651 O O . CYS A 1 82 ? 7.144 -0.015 -11.316 1.00 83.62 82 CYS A O 1
ATOM 653 N N . ALA A 1 83 ? 5.319 0.641 -10.174 1.00 82.25 83 ALA A N 1
ATOM 654 C CA . ALA A 1 83 ? 4.382 0.711 -11.304 1.00 82.25 83 ALA A CA 1
ATOM 655 C C . ALA A 1 83 ? 4.781 1.752 -12.356 1.00 82.25 83 ALA A C 1
ATOM 657 O O . ALA A 1 83 ? 4.648 1.537 -13.564 1.00 82.25 83 ALA A O 1
ATOM 658 N N . ASN A 1 84 ? 5.310 2.893 -11.917 1.00 81.19 84 ASN A N 1
ATOM 659 C CA . ASN A 1 84 ? 5.834 3.884 -12.844 1.00 81.19 84 ASN A CA 1
ATOM 660 C C . ASN A 1 84 ? 7.150 3.428 -13.476 1.00 81.19 84 ASN A C 1
ATOM 662 O O . ASN A 1 84 ? 7.297 3.520 -14.697 1.00 81.19 84 ASN A O 1
ATOM 666 N N . ILE A 1 85 ? 8.096 2.921 -12.678 1.00 79.88 85 ILE A N 1
ATOM 667 C CA . ILE A 1 85 ? 9.385 2.419 -13.176 1.00 79.88 85 ILE A CA 1
ATOM 668 C C . ILE A 1 85 ? 9.161 1.332 -14.231 1.00 79.88 85 ILE A C 1
ATOM 670 O O . ILE A 1 85 ? 9.736 1.407 -15.317 1.00 79.88 85 ILE A O 1
ATOM 674 N N . SER A 1 86 ? 8.283 0.368 -13.957 1.00 81.50 86 SER A N 1
ATOM 675 C CA . SER A 1 86 ? 7.956 -0.732 -14.865 1.00 81.50 86 SER A CA 1
ATOM 676 C C . SER A 1 86 ? 7.336 -0.248 -16.180 1.00 81.50 86 SER A C 1
ATOM 678 O O . SER A 1 86 ? 7.737 -0.700 -17.257 1.00 81.50 86 SER A O 1
ATOM 680 N N . ARG A 1 87 ? 6.443 0.749 -16.136 1.00 77.31 87 ARG A N 1
ATOM 681 C CA . ARG A 1 87 ? 5.894 1.393 -17.341 1.00 77.31 87 ARG A CA 1
ATOM 682 C C . ARG A 1 87 ? 6.973 2.102 -18.168 1.00 77.31 87 ARG A C 1
ATOM 684 O O . ARG A 1 87 ? 6.973 1.991 -19.394 1.00 77.31 87 ARG A O 1
ATOM 691 N N . TYR A 1 88 ? 7.892 2.826 -17.527 1.00 76.25 88 TYR A N 1
ATOM 692 C CA . TYR A 1 88 ? 8.979 3.524 -18.225 1.00 76.25 88 TYR A CA 1
ATOM 693 C C . TYR A 1 88 ? 10.011 2.568 -18.822 1.00 76.25 88 TYR A C 1
ATOM 695 O O . TYR A 1 88 ? 10.430 2.790 -19.960 1.00 76.25 88 TYR A O 1
ATOM 703 N N . LEU A 1 89 ? 10.375 1.505 -18.094 1.00 75.94 89 LEU A N 1
ATOM 704 C CA . LEU A 1 89 ? 11.221 0.411 -18.581 1.00 75.94 89 LEU A CA 1
ATOM 705 C C . LEU A 1 89 ? 10.637 -0.194 -19.857 1.00 75.94 89 LEU A C 1
ATOM 707 O O . LEU A 1 89 ? 11.314 -0.265 -20.878 1.00 75.94 89 LEU A O 1
ATOM 711 N N . ARG A 1 90 ? 9.352 -0.561 -19.819 1.00 76.06 90 ARG A N 1
ATOM 712 C CA . ARG A 1 90 ? 8.645 -1.171 -20.951 1.00 76.06 90 ARG A CA 1
ATOM 713 C C . ARG A 1 90 ? 8.612 -0.275 -22.188 1.00 76.06 90 ARG A C 1
ATOM 715 O O . ARG A 1 90 ? 8.697 -0.768 -23.306 1.00 76.06 90 ARG A O 1
ATOM 722 N N . LEU A 1 91 ? 8.473 1.036 -21.999 1.00 81.12 91 LEU A N 1
ATOM 723 C CA . LEU A 1 91 ? 8.453 2.008 -23.095 1.00 81.12 91 LEU A CA 1
ATOM 724 C C . LEU A 1 91 ? 9.859 2.435 -23.555 1.00 81.12 91 LEU A C 1
ATOM 726 O O . LEU A 1 91 ? 9.959 3.283 -24.439 1.00 81.12 91 LEU A O 1
ATOM 730 N N . GLY A 1 92 ? 10.934 1.920 -22.942 1.00 76.69 92 GLY A N 1
ATOM 731 C CA . GLY A 1 92 ? 12.313 2.334 -23.227 1.00 76.69 92 GLY A CA 1
ATOM 732 C C . GLY A 1 92 ? 12.611 3.796 -22.866 1.00 76.69 92 GLY A C 1
ATOM 733 O O . GLY A 1 92 ? 13.568 4.380 -23.364 1.00 76.69 92 GLY A O 1
ATOM 734 N N . ARG A 1 93 ? 11.779 4.425 -22.022 1.00 75.94 93 ARG A N 1
ATOM 735 C CA . ARG A 1 93 ? 11.817 5.864 -21.699 1.00 75.94 93 ARG A CA 1
ATOM 736 C C . ARG A 1 93 ? 12.317 6.117 -20.280 1.00 75.94 93 ARG A C 1
ATOM 738 O O . ARG A 1 93 ? 11.661 6.803 -19.492 1.00 75.94 93 ARG A O 1
ATOM 745 N N . ILE A 1 94 ? 13.481 5.570 -19.949 1.00 72.81 94 ILE A N 1
ATOM 746 C CA . ILE A 1 94 ? 14.140 5.843 -18.670 1.00 72.81 94 ILE A CA 1
ATOM 747 C C . ILE A 1 94 ? 15.008 7.089 -18.773 1.00 72.81 94 ILE A C 1
ATOM 749 O O . ILE A 1 94 ? 15.834 7.212 -19.670 1.00 72.81 94 ILE A O 1
ATOM 753 N N . SER A 1 95 ? 14.863 7.993 -17.803 1.00 76.38 95 SER A N 1
ATOM 754 C CA . SER A 1 95 ? 15.862 9.029 -17.551 1.00 76.38 95 SER A CA 1
ATOM 755 C C . SER A 1 95 ? 16.400 8.894 -16.131 1.00 76.38 95 SER A C 1
ATOM 757 O O . SER A 1 95 ? 15.642 8.676 -15.182 1.00 76.38 95 SER A O 1
ATOM 759 N N . LEU A 1 96 ? 17.715 9.065 -15.981 1.00 66.19 96 LEU A N 1
ATOM 760 C CA . LEU A 1 96 ? 18.400 9.021 -14.686 1.00 66.19 96 LEU A CA 1
ATOM 761 C C . LEU A 1 96 ? 17.804 10.035 -13.692 1.00 66.19 96 LEU A C 1
ATOM 763 O O . LEU A 1 96 ? 17.656 9.741 -12.511 1.00 66.19 96 LEU A O 1
ATOM 767 N N . ARG A 1 97 ? 17.375 11.206 -14.189 1.00 75.31 97 ARG A N 1
ATOM 768 C CA . ARG A 1 97 ? 16.697 12.241 -13.389 1.00 75.31 97 ARG A CA 1
ATOM 769 C C . ARG A 1 97 ? 15.386 11.743 -12.775 1.00 75.31 97 ARG A C 1
ATOM 771 O O . ARG A 1 97 ? 15.100 12.071 -11.631 1.00 75.31 97 ARG A O 1
ATOM 778 N N . LYS A 1 98 ? 14.599 10.946 -13.508 1.00 69.44 98 LYS A N 1
ATOM 779 C CA . LYS A 1 98 ? 13.346 10.372 -12.990 1.00 69.44 98 LYS A CA 1
ATOM 780 C C . LYS A 1 98 ? 13.607 9.291 -11.949 1.00 69.44 98 LYS A C 1
ATOM 782 O O . LYS A 1 98 ? 12.924 9.266 -10.936 1.00 69.44 98 LYS A O 1
ATOM 787 N N . ILE A 1 99 ? 14.613 8.443 -12.171 1.00 72.38 99 ILE A N 1
ATOM 788 C CA . ILE A 1 99 ? 15.030 7.438 -11.183 1.00 72.38 99 ILE A CA 1
ATOM 789 C C . ILE A 1 99 ? 15.446 8.129 -9.877 1.00 72.38 99 ILE A C 1
ATOM 791 O O . ILE A 1 99 ? 14.934 7.782 -8.819 1.00 72.38 99 ILE A O 1
ATOM 795 N N . LEU A 1 100 ? 16.293 9.160 -9.955 1.00 72.31 100 LEU A N 1
ATOM 796 C CA . LEU A 1 100 ? 16.699 9.954 -8.789 1.00 72.31 100 LEU A CA 1
ATOM 797 C C . LEU A 1 100 ? 15.506 10.604 -8.075 1.00 72.31 100 LEU A C 1
ATOM 799 O O . LEU A 1 100 ? 15.454 10.578 -6.850 1.00 72.31 100 LEU A O 1
ATOM 803 N N . ALA A 1 101 ? 14.528 11.133 -8.816 1.00 76.38 101 ALA A N 1
ATOM 804 C CA . ALA A 1 101 ? 13.308 11.679 -8.224 1.00 76.38 101 ALA A CA 1
ATOM 805 C C . ALA A 1 101 ? 12.496 10.612 -7.465 1.00 76.38 101 ALA A C 1
ATOM 807 O O . ALA A 1 101 ? 12.002 10.895 -6.378 1.00 76.38 101 ALA A O 1
ATOM 808 N N . TYR A 1 102 ? 12.405 9.379 -7.981 1.00 72.88 102 TYR A N 1
ATOM 809 C CA . TYR A 1 102 ? 11.753 8.276 -7.266 1.00 72.88 102 TYR A CA 1
ATOM 810 C C . TYR A 1 102 ? 12.499 7.877 -5.992 1.00 72.88 102 TYR A C 1
ATOM 812 O O . TYR A 1 102 ? 11.854 7.645 -4.975 1.00 72.88 102 TYR A O 1
ATOM 820 N N . PHE A 1 103 ? 13.835 7.858 -6.010 1.00 74.31 103 PHE A N 1
ATOM 821 C CA . PHE A 1 103 ? 14.629 7.616 -4.801 1.00 74.31 103 PHE A CA 1
ATOM 822 C C . PHE A 1 103 ? 14.474 8.733 -3.763 1.00 74.31 103 PHE A C 1
ATOM 824 O O . PHE A 1 103 ? 14.359 8.432 -2.579 1.00 74.31 103 PHE A O 1
ATOM 831 N N . MET A 1 104 ? 14.412 10.004 -4.180 1.00 75.75 104 MET A N 1
ATOM 832 C CA . MET A 1 104 ? 14.119 11.108 -3.257 1.00 75.75 104 MET A CA 1
ATOM 833 C C . MET A 1 104 ? 12.717 10.996 -2.655 1.00 75.75 104 MET A C 1
ATOM 835 O O . MET A 1 104 ? 12.544 11.260 -1.471 1.00 75.75 104 MET A O 1
ATOM 839 N N . LEU A 1 105 ? 11.724 10.592 -3.450 1.00 73.06 105 LEU A N 1
ATOM 840 C CA . LEU A 1 105 ? 10.349 10.430 -2.983 1.00 73.06 105 LEU A CA 1
ATOM 841 C C . LEU A 1 105 ? 10.229 9.246 -2.013 1.00 73.06 105 LEU A C 1
ATOM 843 O O . LEU A 1 105 ? 9.612 9.384 -0.964 1.00 73.06 105 LEU A O 1
ATOM 847 N N . LEU A 1 106 ? 10.897 8.127 -2.306 1.00 73.31 106 LEU A N 1
ATOM 848 C CA . LEU A 1 106 ? 11.015 6.988 -1.393 1.00 73.31 106 LEU A CA 1
ATOM 849 C C . LEU A 1 106 ? 11.695 7.393 -0.075 1.00 73.31 106 LEU A C 1
ATOM 851 O O . LEU A 1 106 ? 11.210 7.052 0.998 1.00 73.31 106 LEU A O 1
ATOM 855 N N . TYR A 1 107 ? 12.791 8.154 -0.152 1.00 75.38 107 TYR A N 1
ATOM 856 C CA . TYR A 1 107 ? 13.489 8.677 1.021 1.00 75.38 107 TYR A CA 1
ATOM 857 C C . TYR A 1 107 ? 12.590 9.598 1.852 1.00 75.38 107 TYR A C 1
ATOM 859 O O . TYR A 1 107 ? 12.542 9.450 3.065 1.00 75.38 107 TYR A O 1
ATOM 867 N N . LEU A 1 108 ? 11.827 10.492 1.214 1.00 76.69 108 LEU A N 1
ATOM 868 C CA . LEU A 1 108 ? 10.874 11.369 1.896 1.00 76.69 108 LEU A CA 1
ATOM 869 C C . LEU A 1 108 ? 9.783 10.570 2.629 1.00 76.69 108 LEU A C 1
ATOM 871 O O . LEU A 1 108 ? 9.459 10.890 3.767 1.00 76.69 108 LEU A O 1
ATOM 875 N N . VAL A 1 109 ? 9.244 9.525 1.993 1.00 70.88 109 VAL A N 1
ATOM 876 C CA . VAL A 1 109 ? 8.234 8.635 2.592 1.00 70.88 109 VAL A CA 1
ATOM 877 C C . VAL A 1 109 ? 8.808 7.884 3.797 1.00 70.88 109 VAL A C 1
ATOM 879 O O . VAL A 1 109 ? 8.166 7.824 4.841 1.00 70.88 109 VAL A O 1
ATOM 882 N N . LEU A 1 110 ? 10.037 7.369 3.688 1.00 70.88 110 LEU A N 1
ATOM 883 C CA . LEU A 1 110 ? 10.734 6.725 4.807 1.00 70.88 110 LEU A CA 1
ATOM 884 C C . LEU A 1 110 ? 11.007 7.702 5.953 1.00 70.88 110 LEU A C 1
ATOM 886 O O . LEU A 1 110 ? 10.867 7.338 7.114 1.00 70.88 110 LEU A O 1
ATOM 890 N N . LEU A 1 111 ? 11.368 8.942 5.629 1.00 73.75 111 LEU A N 1
ATOM 891 C CA . LEU A 1 111 ? 11.632 9.982 6.613 1.00 73.75 111 LEU A CA 1
ATOM 892 C C . LEU A 1 111 ? 10.346 10.350 7.360 1.00 73.75 111 LEU A C 1
ATOM 894 O O . LEU A 1 111 ? 10.350 10.353 8.581 1.00 73.75 111 LEU A O 1
ATOM 898 N N . LEU A 1 112 ? 9.232 10.559 6.648 1.00 67.38 112 LEU A N 1
ATOM 899 C CA . LEU A 1 112 ? 7.908 10.787 7.242 1.00 67.38 112 LEU A CA 1
ATOM 900 C C . LEU A 1 112 ? 7.482 9.650 8.180 1.00 67.38 112 LEU A C 1
ATOM 902 O O . LEU A 1 112 ? 6.954 9.937 9.249 1.00 67.38 112 LEU A O 1
ATOM 906 N N . ARG A 1 113 ? 7.775 8.393 7.821 1.00 65.38 113 ARG A N 1
ATOM 907 C CA . ARG A 1 113 ? 7.533 7.220 8.675 1.00 65.38 113 ARG A CA 1
ATOM 908 C C . ARG A 1 113 ? 8.371 7.217 9.960 1.00 65.38 113 ARG A C 1
ATOM 910 O O . ARG A 1 113 ? 7.946 6.631 10.934 1.00 65.38 113 ARG A O 1
ATOM 917 N N . MET A 1 114 ? 9.559 7.826 9.988 1.00 64.19 114 MET A N 1
ATOM 918 C CA . MET A 1 114 ? 10.400 7.850 11.201 1.00 64.19 114 MET A CA 1
ATOM 919 C C . MET A 1 114 ? 9.968 8.899 12.237 1.00 64.19 114 MET A C 1
ATOM 921 O O . MET A 1 114 ? 10.467 8.869 13.360 1.00 64.19 114 MET A O 1
ATOM 925 N N . TYR A 1 115 ? 9.112 9.854 11.861 1.00 59.72 115 TYR A N 1
ATOM 926 C CA . TYR A 1 115 ? 8.674 10.954 12.733 1.00 59.72 115 TYR A CA 1
ATOM 927 C C . TYR A 1 115 ? 7.266 10.768 13.316 1.00 59.72 115 TYR A C 1
ATOM 929 O O . TYR A 1 115 ? 6.815 11.645 14.053 1.00 59.72 115 TYR A O 1
ATOM 937 N N . TRP A 1 116 ? 6.598 9.665 12.984 1.00 51.03 116 TRP A N 1
ATOM 938 C CA . TRP A 1 116 ? 5.294 9.247 13.497 1.00 51.03 116 TRP A CA 1
ATOM 939 C C . TRP A 1 116 ? 5.431 7.844 14.070 1.00 51.03 116 TRP A C 1
ATOM 941 O O . TRP A 1 116 ? 4.842 7.614 15.144 1.00 51.03 116 TRP A O 1
#